Protein AF-A0A969I0V5-F1 (afdb_monomer)

pLDDT: mean 87.23, std 12.45, range [40.03, 97.62]

Structure (mmCIF, N/CA/C/O backbone):
data_AF-A0A969I0V5-F1
#
_entry.id   AF-A0A969I0V5-F1
#
loop_
_atom_site.group_PDB
_atom_site.id
_atom_site.type_symbol
_atom_site.label_atom_id
_atom_site.label_alt_id
_atom_site.label_comp_id
_atom_site.label_asym_id
_atom_site.label_entity_id
_atom_site.label_seq_id
_atom_site.pdbx_PDB_ins_code
_atom_site.Cartn_x
_atom_site.Cartn_y
_atom_site.Cartn_z
_atom_site.occupancy
_atom_site.B_iso_or_equiv
_atom_site.auth_seq_id
_atom_site.auth_comp_id
_atom_site.auth_asym_id
_atom_site.auth_atom_id
_atom_site.pdbx_PDB_model_num
ATOM 1 N N . MET A 1 1 ? -11.157 12.754 10.195 1.00 80.44 1 MET A N 1
ATOM 2 C CA . MET A 1 1 ? -10.543 11.648 9.432 1.00 80.44 1 MET A CA 1
ATOM 3 C C . MET A 1 1 ? -9.087 11.542 9.842 1.00 80.44 1 MET A C 1
ATOM 5 O O . MET A 1 1 ? -8.337 12.464 9.530 1.00 80.44 1 MET A O 1
ATOM 9 N N . PRO A 1 2 ? -8.693 10.488 10.571 1.00 90.50 2 PRO A N 1
ATOM 10 C CA . PRO A 1 2 ? -7.287 10.197 10.834 1.00 90.50 2 PRO A CA 1
ATOM 11 C C . PRO A 1 2 ? -6.482 10.057 9.535 1.00 90.50 2 PRO A C 1
ATOM 13 O O . PRO A 1 2 ? -7.021 9.665 8.496 1.00 90.50 2 PRO A O 1
ATOM 16 N N . VAL A 1 3 ? -5.182 10.336 9.623 1.00 93.44 3 VAL A N 1
ATOM 17 C CA . VAL A 1 3 ? -4.216 10.135 8.539 1.00 93.44 3 VAL A CA 1
ATOM 18 C C . VAL A 1 3 ? -3.252 9.024 8.947 1.00 93.44 3 VAL A C 1
ATOM 20 O O . VAL A 1 3 ? -2.829 8.933 10.099 1.00 93.44 3 VAL A O 1
ATOM 23 N N . LEU A 1 4 ? -2.952 8.134 8.013 1.00 94.88 4 LEU A N 1
ATOM 24 C CA . LEU A 1 4 ? -1.884 7.152 8.114 1.00 94.88 4 LEU A CA 1
ATOM 25 C C . LEU A 1 4 ? -0.896 7.457 6.991 1.00 94.88 4 LEU A C 1
ATOM 27 O O . LEU A 1 4 ? -1.240 7.361 5.813 1.00 94.88 4 LEU A O 1
ATOM 31 N N . HIS A 1 5 ? 0.310 7.859 7.365 1.00 95.62 5 HIS A N 1
ATOM 32 C CA . HIS A 1 5 ? 1.375 8.197 6.436 1.00 95.62 5 HIS A CA 1
ATOM 33 C C . HIS A 1 5 ? 2.151 6.944 6.053 1.00 95.62 5 HIS A C 1
ATOM 35 O O . HIS A 1 5 ? 2.596 6.199 6.925 1.00 95.62 5 HIS A O 1
ATOM 41 N N . LEU A 1 6 ? 2.314 6.745 4.749 1.00 95.44 6 LEU A N 1
ATOM 42 C CA . LEU A 1 6 ? 3.020 5.639 4.118 1.00 95.44 6 LEU A CA 1
ATOM 43 C C . LEU A 1 6 ? 4.135 6.224 3.258 1.00 95.44 6 LEU A C 1
ATOM 45 O O . LEU A 1 6 ? 3.872 6.749 2.178 1.00 95.44 6 LEU A O 1
ATOM 49 N N . ASP A 1 7 ? 5.369 6.167 3.744 1.00 94.38 7 ASP A N 1
ATOM 50 C CA . ASP A 1 7 ? 6.541 6.617 2.994 1.00 94.38 7 ASP A CA 1
ATOM 51 C C . ASP A 1 7 ? 7.250 5.415 2.378 1.00 94.38 7 ASP A C 1
ATOM 53 O O . ASP A 1 7 ? 7.763 4.555 3.094 1.00 94.38 7 ASP A O 1
ATOM 57 N N . LEU A 1 8 ? 7.228 5.344 1.048 1.00 93.75 8 LEU A N 1
ATOM 58 C CA . LEU A 1 8 ? 7.829 4.278 0.263 1.00 93.75 8 LEU A CA 1
ATOM 59 C C . LEU A 1 8 ? 9.166 4.764 -0.299 1.00 93.75 8 LEU A C 1
ATOM 61 O O . LEU A 1 8 ? 9.218 5.514 -1.277 1.00 93.75 8 LEU A O 1
ATOM 65 N N . LYS A 1 9 ? 10.260 4.317 0.320 1.00 92.06 9 LYS A N 1
ATOM 66 C CA . LYS A 1 9 ? 11.631 4.641 -0.082 1.00 92.06 9 LYS A CA 1
ATOM 67 C C . LYS A 1 9 ? 12.244 3.489 -0.876 1.00 92.06 9 LYS A C 1
ATOM 69 O O . LYS A 1 9 ? 12.418 2.408 -0.311 1.00 92.06 9 LYS A O 1
ATOM 74 N N . PRO A 1 10 ? 12.626 3.697 -2.147 1.00 89.56 10 PRO A N 1
ATOM 75 C CA . PRO A 1 10 ? 13.438 2.725 -2.869 1.00 89.56 10 PRO A CA 1
ATOM 76 C C . PRO A 1 10 ? 14.721 2.398 -2.095 1.00 89.56 10 PRO A C 1
ATOM 78 O O . PRO A 1 10 ? 15.385 3.293 -1.564 1.00 89.56 10 PRO A O 1
ATOM 81 N N . LYS A 1 11 ? 15.063 1.113 -2.031 1.00 89.12 11 LYS A N 1
ATOM 82 C CA . LYS A 1 11 ? 16.323 0.582 -1.503 1.00 89.12 11 LYS A CA 1
ATOM 83 C C . LYS A 1 11 ? 17.103 -0.101 -2.631 1.00 89.12 11 LYS A C 1
ATOM 85 O O . LYS A 1 11 ? 16.630 -0.209 -3.758 1.00 89.12 11 LYS A O 1
ATOM 90 N N . GLN A 1 12 ? 18.329 -0.522 -2.325 1.00 81.69 12 GLN A N 1
ATOM 91 C CA . GLN A 1 12 ? 19.112 -1.380 -3.217 1.00 81.69 12 GLN A CA 1
ATOM 92 C C . GLN A 1 12 ? 18.438 -2.762 -3.364 1.00 81.69 12 GLN A C 1
ATOM 94 O O . GLN A 1 12 ? 17.574 -3.119 -2.561 1.00 81.69 12 GLN A O 1
ATOM 99 N N . ASP A 1 13 ? 18.840 -3.518 -4.386 1.00 80.25 13 ASP A N 1
ATOM 100 C CA . ASP A 1 13 ? 18.442 -4.917 -4.621 1.00 80.25 13 ASP A CA 1
ATOM 101 C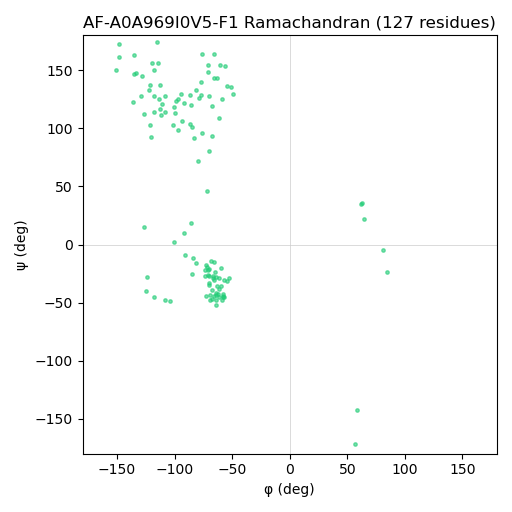 C . ASP A 1 13 ? 16.936 -5.171 -4.851 1.00 80.25 13 ASP A C 1
ATOM 103 O O . ASP A 1 13 ? 16.414 -6.204 -4.440 1.00 80.25 13 ASP A O 1
ATOM 107 N N . ASP A 1 14 ? 16.226 -4.252 -5.512 1.00 89.56 14 ASP A N 1
ATOM 108 C CA . ASP A 1 14 ? 14.791 -4.379 -5.836 1.00 89.56 14 ASP A CA 1
ATOM 109 C C . ASP A 1 14 ? 13.860 -4.458 -4.613 1.00 89.56 14 ASP A C 1
ATOM 111 O O . ASP A 1 14 ? 12.816 -5.119 -4.623 1.00 89.56 14 ASP A O 1
ATOM 115 N N . TRP A 1 15 ? 14.204 -3.727 -3.553 1.00 93.75 15 TRP A N 1
ATOM 116 C CA . TRP A 1 15 ? 13.359 -3.563 -2.371 1.00 93.75 15 TRP A CA 1
ATOM 117 C C . TRP A 1 15 ? 12.880 -2.126 -2.195 1.00 93.75 15 TRP A C 1
ATOM 119 O O . TRP A 1 15 ? 13.515 -1.160 -2.612 1.00 93.75 15 TRP A O 1
ATOM 129 N N . VAL A 1 16 ? 11.763 -1.985 -1.493 1.00 94.44 16 VAL A N 1
ATOM 130 C CA . VAL A 1 16 ? 11.240 -0.713 -0.998 1.00 94.44 16 VAL A CA 1
ATOM 131 C C . VAL A 1 16 ? 11.100 -0.807 0.507 1.00 94.44 16 VAL A C 1
ATOM 133 O O . VAL A 1 16 ? 10.550 -1.770 1.029 1.00 94.44 16 VAL A O 1
ATOM 136 N N . GLU A 1 17 ? 11.567 0.201 1.225 1.00 95.56 17 GLU A N 1
ATOM 137 C CA . GLU A 1 17 ? 11.195 0.376 2.620 1.00 95.56 17 GLU A CA 1
ATOM 138 C C . GLU A 1 17 ? 9.899 1.157 2.711 1.00 95.56 17 GLU A C 1
ATOM 140 O O . GLU A 1 17 ? 9.827 2.308 2.287 1.00 95.56 17 GLU A O 1
ATOM 145 N N . LEU A 1 18 ? 8.895 0.530 3.305 1.00 95.69 18 LEU A N 1
ATOM 146 C CA . LEU A 1 18 ? 7.680 1.191 3.731 1.00 95.69 18 LEU A CA 1
ATOM 147 C C . LEU A 1 18 ? 7.853 1.637 5.183 1.00 95.69 18 LEU A C 1
ATOM 149 O O . LEU A 1 18 ? 8.055 0.798 6.062 1.00 95.69 18 LEU A O 1
ATOM 153 N N . ARG A 1 19 ? 7.723 2.939 5.436 1.00 95.12 19 ARG A N 1
ATOM 154 C CA . ARG A 1 19 ? 7.656 3.534 6.778 1.00 95.12 19 ARG A CA 1
ATOM 155 C C . ARG A 1 19 ? 6.238 4.011 7.054 1.00 95.12 19 ARG A C 1
ATOM 157 O O . ARG A 1 19 ? 5.670 4.750 6.252 1.00 95.12 19 ARG A O 1
ATOM 164 N N . CYS A 1 20 ? 5.678 3.599 8.184 1.00 93.94 20 CYS A N 1
ATOM 165 C CA . CYS A 1 20 ? 4.307 3.900 8.579 1.00 93.94 20 CYS A CA 1
ATOM 166 C C . CYS A 1 20 ? 4.281 4.714 9.870 1.00 93.94 20 CYS A C 1
ATOM 168 O O . CYS A 1 20 ? 4.857 4.286 10.866 1.00 93.94 20 CYS A O 1
ATOM 170 N N . HIS A 1 21 ? 3.573 5.841 9.876 1.00 93.25 21 HIS A N 1
ATOM 171 C CA . HIS A 1 21 ? 3.334 6.632 11.089 1.00 93.25 21 HIS A CA 1
ATOM 172 C C . HIS A 1 21 ? 1.977 7.343 11.036 1.00 93.25 21 HIS A C 1
ATOM 174 O O . HIS A 1 21 ? 1.379 7.494 9.969 1.00 93.25 21 HIS A O 1
ATOM 180 N N . ARG A 1 22 ? 1.472 7.776 12.196 1.00 89.25 22 ARG A N 1
ATOM 181 C CA . ARG A 1 22 ? 0.232 8.568 12.302 1.00 89.25 22 ARG A CA 1
ATOM 182 C C . ARG A 1 22 ? 0.503 10.019 12.677 1.00 89.25 22 ARG A C 1
ATOM 184 O O . ARG A 1 22 ? 0.008 10.906 11.997 1.00 89.25 22 ARG A O 1
ATOM 191 N N . ASP A 1 23 ? 1.327 10.231 13.701 1.00 84.12 23 ASP A N 1
ATOM 192 C CA . ASP A 1 23 ? 1.517 11.559 14.295 1.00 84.12 23 ASP A CA 1
ATOM 193 C C . ASP A 1 23 ? 2.962 12.067 14.181 1.00 84.12 23 ASP A C 1
ATOM 195 O O . ASP A 1 23 ? 3.190 13.216 13.809 1.00 84.12 23 ASP A O 1
ATOM 199 N N . ASN A 1 24 ? 3.952 11.217 14.483 1.00 84.56 24 ASN A N 1
ATOM 200 C CA . ASN A 1 24 ? 5.362 11.604 14.530 1.00 84.56 24 ASN A CA 1
ATOM 201 C C . ASN A 1 24 ? 6.167 10.918 13.410 1.00 84.56 24 ASN A C 1
ATOM 203 O O . ASN A 1 24 ? 6.326 9.702 13.449 1.00 84.56 24 ASN A O 1
ATOM 207 N N . PRO A 1 25 ? 6.746 11.659 12.451 1.00 82.44 25 PRO A N 1
ATOM 208 C CA . PRO A 1 25 ? 7.534 11.069 11.366 1.00 82.44 25 PRO A CA 1
ATOM 209 C C . PRO A 1 25 ? 8.860 10.442 11.825 1.00 82.44 25 PRO A C 1
ATOM 211 O O . PRO A 1 25 ? 9.466 9.697 11.060 1.00 82.44 25 PRO A O 1
ATOM 214 N N . ASN A 1 26 ? 9.319 10.728 13.049 1.00 85.31 26 ASN A N 1
ATOM 215 C CA . ASN A 1 26 ? 10.516 10.118 13.638 1.00 85.31 26 ASN A CA 1
ATOM 216 C C . ASN A 1 26 ? 10.216 8.836 14.434 1.00 85.31 26 ASN A C 1
ATOM 218 O O . ASN A 1 26 ? 11.154 8.157 14.841 1.00 85.31 26 ASN A O 1
ATOM 222 N N . ASP A 1 27 ? 8.939 8.522 14.665 1.00 90.50 27 ASP A N 1
ATOM 223 C CA . ASP A 1 27 ? 8.481 7.312 15.351 1.00 90.50 27 ASP A CA 1
ATOM 224 C C . ASP A 1 27 ? 7.580 6.524 14.394 1.00 90.50 27 ASP A C 1
ATOM 226 O O . ASP A 1 27 ? 6.393 6.816 14.231 1.00 90.50 27 ASP A O 1
ATOM 230 N N . TYR A 1 28 ? 8.196 5.594 13.667 1.00 92.31 28 TYR A N 1
ATOM 231 C CA . TYR A 1 28 ? 7.556 4.860 12.584 1.00 92.31 28 TYR A CA 1
ATOM 232 C C . TYR A 1 28 ? 7.864 3.369 12.651 1.00 92.31 28 TYR A C 1
ATOM 234 O O . TYR A 1 28 ? 8.983 2.954 12.957 1.00 92.31 28 TYR A O 1
ATOM 242 N N . ASP A 1 29 ? 6.888 2.569 12.235 1.00 92.56 29 ASP A N 1
ATOM 243 C CA . ASP A 1 29 ? 7.108 1.163 11.924 1.00 92.56 29 ASP A CA 1
ATOM 244 C C . ASP A 1 29 ? 7.676 1.049 10.510 1.00 92.56 29 ASP A C 1
ATOM 246 O O . ASP A 1 29 ? 7.136 1.650 9.575 1.00 92.56 29 ASP A O 1
ATOM 250 N N . SER A 1 30 ? 8.732 0.257 10.319 1.00 94.31 30 SER A N 1
ATOM 251 C CA . SER A 1 30 ? 9.296 0.000 8.991 1.00 94.31 30 SER A CA 1
ATOM 252 C C . SER A 1 30 ? 9.234 -1.467 8.589 1.00 94.31 30 SER A C 1
ATOM 254 O O . SER A 1 30 ? 9.271 -2.379 9.417 1.00 94.31 30 SER A O 1
ATOM 256 N N . ARG A 1 31 ? 9.120 -1.699 7.282 1.00 94.50 31 ARG A N 1
ATOM 257 C CA . ARG A 1 31 ? 9.183 -3.029 6.669 1.00 94.50 31 ARG A CA 1
ATOM 258 C C . ARG A 1 31 ? 9.716 -2.947 5.249 1.00 94.50 31 ARG A C 1
ATOM 260 O O . ARG A 1 31 ? 9.518 -1.945 4.568 1.00 94.50 31 ARG A O 1
ATOM 267 N N . ASN A 1 32 ? 10.388 -4.007 4.810 1.00 94.88 32 ASN A N 1
ATOM 268 C CA . ASN A 1 32 ? 10.881 -4.111 3.442 1.00 94.88 32 ASN A CA 1
ATOM 269 C C . ASN A 1 32 ? 9.866 -4.873 2.589 1.00 94.88 32 ASN A C 1
ATOM 271 O O . ASN A 1 32 ? 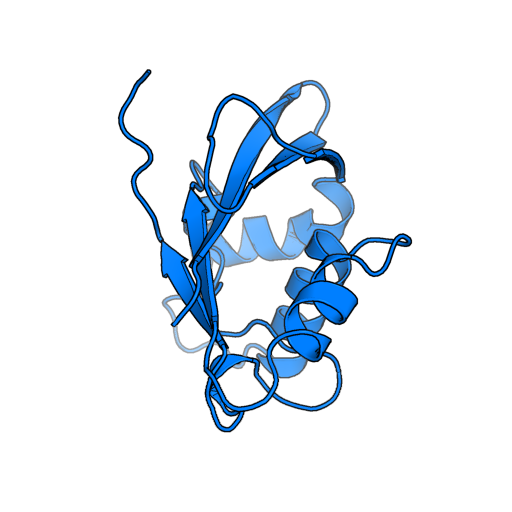9.430 -5.961 2.961 1.00 94.88 32 ASN A O 1
ATOM 275 N N . LEU A 1 33 ? 9.522 -4.294 1.447 1.00 95.50 33 LEU A N 1
ATOM 276 C CA . LEU A 1 33 ? 8.606 -4.833 0.459 1.00 95.50 33 LEU A CA 1
ATOM 277 C C . LEU A 1 33 ? 9.392 -5.159 -0.818 1.00 95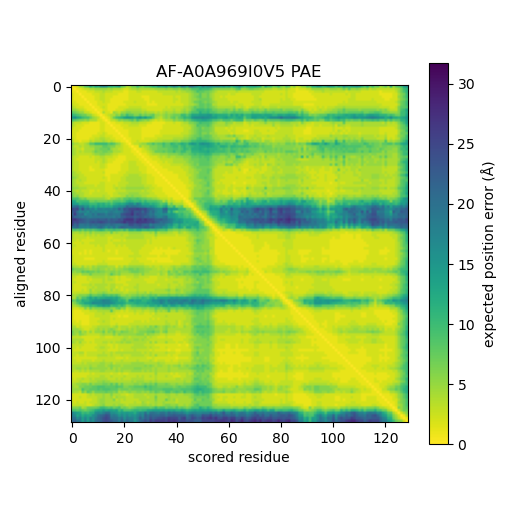.50 33 LEU A C 1
ATOM 279 O O . LEU A 1 33 ? 10.082 -4.277 -1.337 1.00 95.50 33 LEU A O 1
ATOM 283 N N . PRO A 1 34 ? 9.326 -6.393 -1.337 1.00 95.06 34 PRO A N 1
ATOM 284 C CA . PRO A 1 34 ? 10.048 -6.755 -2.550 1.00 95.06 34 PRO A CA 1
ATOM 285 C C . PRO A 1 34 ? 9.315 -6.204 -3.775 1.00 95.06 34 PRO A C 1
ATOM 287 O O . PRO A 1 34 ? 8.118 -6.450 -3.948 1.00 95.06 34 PRO A O 1
ATOM 290 N N . LEU A 1 35 ? 10.021 -5.498 -4.659 1.00 93.50 35 LEU A N 1
ATOM 291 C CA . LEU A 1 35 ? 9.446 -4.975 -5.903 1.00 93.50 35 LEU A CA 1
ATOM 292 C C . LEU A 1 35 ? 9.049 -6.091 -6.867 1.00 93.50 35 LEU A C 1
ATOM 294 O O . LEU A 1 35 ? 8.075 -5.941 -7.596 1.00 93.50 35 LEU A O 1
ATOM 298 N N . ALA A 1 36 ? 9.736 -7.236 -6.817 1.00 93.12 36 ALA A N 1
ATOM 299 C CA . ALA A 1 36 ? 9.446 -8.397 -7.659 1.00 93.12 36 ALA A CA 1
ATOM 300 C C . ALA A 1 36 ? 7.974 -8.857 -7.594 1.00 93.12 36 ALA A C 1
ATOM 302 O O . ALA A 1 36 ? 7.448 -9.370 -8.577 1.00 93.12 36 ALA A O 1
ATOM 303 N N . GLN A 1 37 ? 7.280 -8.642 -6.469 1.00 92.88 37 GLN A N 1
ATOM 304 C CA . GLN A 1 37 ? 5.862 -9.008 -6.320 1.00 92.88 37 GLN A CA 1
ATOM 305 C C . GLN A 1 37 ? 4.907 -8.131 -7.151 1.00 92.88 37 GLN A C 1
ATOM 307 O O . GLN A 1 37 ? 3.778 -8.542 -7.445 1.00 92.88 37 GLN A O 1
ATOM 312 N N . ILE A 1 38 ? 5.356 -6.937 -7.540 1.00 92.62 38 ILE A N 1
ATOM 313 C CA . ILE A 1 38 ? 4.591 -5.945 -8.306 1.00 92.62 38 ILE A CA 1
ATOM 314 C C . ILE A 1 38 ? 5.331 -5.475 -9.570 1.00 92.62 38 ILE A C 1
ATOM 316 O O . ILE A 1 38 ? 4.954 -4.458 -10.144 1.00 92.62 38 ILE A O 1
ATOM 320 N N . ALA A 1 39 ? 6.374 -6.187 -10.007 1.00 90.81 39 ALA A N 1
ATOM 321 C CA . ALA A 1 39 ? 7.243 -5.754 -11.104 1.00 90.81 39 ALA A CA 1
ATOM 322 C C . ALA A 1 39 ? 6.473 -5.513 -12.413 1.00 90.81 39 ALA A C 1
ATOM 324 O O . ALA A 1 39 ? 6.617 -4.466 -13.035 1.00 90.81 39 ALA A O 1
ATOM 325 N N . ASP A 1 40 ? 5.562 -6.414 -12.774 1.00 88.81 40 ASP A N 1
ATOM 326 C CA . ASP A 1 40 ? 4.699 -6.249 -13.947 1.00 88.81 40 ASP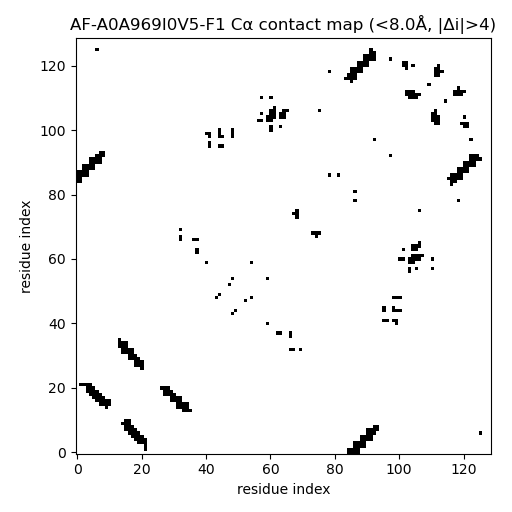 A CA 1
ATOM 327 C C . ASP A 1 40 ? 3.725 -5.069 -13.800 1.00 88.81 40 ASP A C 1
ATOM 329 O O . ASP A 1 40 ? 3.358 -4.437 -14.788 1.00 88.81 40 ASP A O 1
ATOM 333 N N . LEU A 1 41 ? 3.298 -4.737 -12.575 1.00 88.62 41 LEU A N 1
ATOM 334 C CA . LEU A 1 41 ? 2.461 -3.559 -12.338 1.00 88.62 41 LEU A CA 1
ATOM 335 C C . LEU A 1 41 ? 3.258 -2.270 -12.541 1.00 88.62 41 LEU A C 1
ATOM 337 O O . LEU A 1 41 ? 2.681 -1.288 -12.999 1.00 88.62 41 LEU A O 1
ATOM 341 N N . LEU A 1 42 ? 4.555 -2.275 -12.225 1.00 87.19 42 LEU A N 1
ATOM 342 C CA . LEU A 1 42 ? 5.454 -1.149 -12.472 1.00 87.19 42 LEU A CA 1
ATOM 343 C C . LEU A 1 42 ? 5.702 -0.955 -13.968 1.00 87.19 42 LEU A C 1
ATOM 345 O O . LEU A 1 42 ? 5.499 0.149 -14.464 1.00 87.19 42 LEU A O 1
ATOM 349 N N . GLU A 1 43 ? 6.022 -2.024 -14.701 1.00 85.50 43 GLU A N 1
ATOM 350 C CA . GLU A 1 43 ? 6.199 -1.978 -16.163 1.00 85.50 43 GLU A CA 1
ATOM 351 C C . GLU A 1 43 ? 4.939 -1.459 -16.877 1.00 85.50 43 GLU A C 1
ATOM 353 O O . GLU A 1 43 ? 4.999 -0.604 -17.765 1.00 85.50 43 GLU A O 1
ATOM 358 N N . ARG A 1 44 ? 3.764 -1.927 -16.442 1.00 79.19 44 ARG A N 1
ATOM 359 C CA . ARG A 1 44 ? 2.468 -1.479 -16.974 1.00 79.19 44 ARG A CA 1
ATOM 360 C C . ARG A 1 44 ? 2.119 -0.056 -16.554 1.00 79.19 44 ARG A C 1
ATOM 362 O O . ARG A 1 44 ? 1.363 0.614 -17.247 1.00 79.19 44 ARG A O 1
ATOM 369 N N . ALA A 1 45 ? 2.637 0.436 -15.433 1.00 77.44 45 ALA A N 1
ATOM 370 C CA . ALA A 1 45 ? 2.376 1.806 -15.005 1.00 77.44 45 ALA A CA 1
ATOM 371 C C . ALA A 1 45 ? 3.120 2.855 -15.820 1.00 77.44 45 ALA A C 1
ATOM 373 O O . ALA A 1 45 ? 2.609 3.962 -15.989 1.00 77.44 45 ALA A O 1
ATOM 374 N N . GLU A 1 46 ? 4.264 2.495 -16.390 1.00 69.94 46 GLU A N 1
ATOM 375 C CA . GLU A 1 46 ? 5.005 3.371 -17.297 1.00 69.94 46 GLU A CA 1
ATOM 376 C C . GLU A 1 46 ? 4.326 3.524 -18.670 1.00 69.94 46 GLU A C 1
ATOM 378 O O . GLU A 1 46 ? 4.609 4.478 -19.394 1.00 69.94 46 GLU A O 1
ATOM 383 N N . THR A 1 47 ? 3.403 2.623 -19.026 1.00 62.84 47 THR A N 1
ATOM 384 C CA . THR A 1 47 ? 2.860 2.490 -20.391 1.00 62.84 47 THR A CA 1
ATOM 385 C C . THR A 1 47 ? 1.330 2.590 -20.477 1.00 62.84 47 THR A C 1
ATOM 387 O O . THR A 1 47 ? 0.802 3.260 -21.368 1.00 62.84 47 THR A O 1
ATOM 390 N N . ASP A 1 48 ? 0.600 1.993 -19.531 1.00 56.16 48 ASP A N 1
ATOM 391 C CA . ASP A 1 48 ? -0.764 1.522 -19.786 1.00 56.16 48 ASP A CA 1
ATOM 392 C C . ASP A 1 48 ? -1.848 2.069 -18.842 1.00 56.16 48 ASP A C 1
ATOM 394 O O . ASP A 1 48 ? -2.987 2.211 -19.282 1.00 56.16 48 ASP A O 1
ATOM 398 N N . TYR A 1 49 ? -1.565 2.433 -17.580 1.00 55.09 49 TYR A N 1
ATOM 399 C CA . TYR A 1 49 ? -2.639 2.866 -16.651 1.00 55.09 49 TYR A CA 1
ATOM 400 C C . TYR A 1 49 ? -3.330 4.185 -17.049 1.00 55.09 49 TYR A C 1
ATOM 402 O O . TYR A 1 49 ? -4.430 4.469 -16.572 1.00 55.09 49 TYR A O 1
ATOM 410 N N . TYR A 1 50 ? -2.732 4.957 -17.962 1.00 52.81 50 TYR A N 1
ATOM 411 C CA . TYR A 1 50 ? -3.309 6.183 -18.526 1.00 52.81 50 TYR A CA 1
ATOM 412 C C . TYR A 1 50 ? -3.923 5.994 -19.925 1.00 52.81 50 TYR A C 1
ATOM 414 O O . TYR A 1 50 ? -4.424 6.958 -20.511 1.00 52.81 50 TYR A O 1
ATOM 422 N N . THR A 1 51 ? -3.926 4.773 -20.470 1.00 52.97 51 THR A N 1
ATOM 423 C CA . THR A 1 51 ? -4.594 4.436 -21.735 1.00 52.97 51 THR A CA 1
ATOM 424 C C . THR A 1 51 ? -5.672 3.368 -21.514 1.00 52.97 51 THR A C 1
ATOM 426 O O . THR A 1 51 ? -5.685 2.660 -20.514 1.00 52.97 51 THR A O 1
ATOM 429 N N . ARG A 1 52 ? -6.671 3.312 -22.406 1.00 53.88 52 ARG A N 1
ATOM 430 C CA . ARG A 1 52 ? -7.919 2.525 -22.268 1.00 53.88 52 ARG A CA 1
ATOM 431 C C . ARG A 1 52 ? -7.721 1.006 -22.410 1.00 53.88 52 ARG A C 1
ATOM 433 O O . ARG A 1 52 ? -8.463 0.356 -23.148 1.00 53.88 52 ARG A O 1
ATOM 440 N N . LEU A 1 53 ? -6.727 0.423 -21.757 1.00 53.97 53 LEU A N 1
ATOM 441 C CA . LEU A 1 53 ? -6.644 -1.025 -21.644 1.00 53.97 53 LEU A CA 1
ATOM 442 C C . LEU A 1 53 ? -7.643 -1.499 -20.580 1.00 53.97 53 LEU A C 1
ATOM 444 O O . LEU A 1 53 ? -7.795 -0.840 -19.550 1.00 53.97 53 LEU A O 1
ATOM 448 N N . PRO A 1 54 ? -8.346 -2.624 -20.801 1.00 59.78 54 PRO A N 1
ATOM 449 C CA . PRO A 1 54 ? -9.168 -3.248 -19.775 1.00 59.78 54 PRO A CA 1
ATOM 450 C C . PRO A 1 54 ? -8.238 -3.852 -18.721 1.00 59.78 54 PRO A C 1
ATOM 452 O O . PRO A 1 54 ? -7.920 -5.040 -18.747 1.00 59.78 54 PRO A O 1
ATOM 455 N N . VAL A 1 55 ? -7.733 -3.013 -17.819 1.00 66.75 55 VAL A N 1
ATOM 456 C CA . VAL A 1 55 ? -7.027 -3.488 -16.638 1.00 66.75 55 VAL A CA 1
ATOM 457 C C . VAL A 1 55 ? -8.075 -3.936 -15.632 1.00 66.75 55 VAL A C 1
ATOM 459 O O . VAL A 1 55 ? -8.995 -3.186 -15.309 1.00 66.75 55 VAL A O 1
ATOM 462 N N . ASP A 1 56 ? -7.955 -5.171 -15.153 1.00 86.56 56 ASP A N 1
ATOM 463 C CA . ASP A 1 56 ? -8.768 -5.651 -14.042 1.00 86.56 56 ASP A CA 1
ATOM 464 C C . ASP A 1 56 ? -8.355 -4.895 -12.770 1.00 86.56 56 ASP A C 1
ATOM 466 O O . ASP A 1 56 ? -7.399 -5.256 -12.079 1.00 86.56 56 ASP A O 1
ATOM 470 N N . TYR A 1 57 ? -9.064 -3.801 -12.485 1.00 88.19 57 TYR A N 1
ATOM 471 C CA . TYR A 1 57 ? -8.795 -2.949 -11.331 1.00 88.19 57 TYR A CA 1
ATOM 472 C C . TYR A 1 57 ? -8.952 -3.693 -10.005 1.00 88.19 57 TYR A C 1
ATOM 474 O O . TYR A 1 57 ? -8.249 -3.361 -9.053 1.00 88.19 57 TYR A O 1
ATOM 482 N N . VAL A 1 58 ? -9.809 -4.717 -9.932 1.00 92.81 58 VAL A N 1
ATOM 483 C CA . VAL A 1 58 ? -9.951 -5.542 -8.725 1.00 92.81 58 VAL A CA 1
ATOM 484 C C . VAL A 1 58 ? -8.679 -6.352 -8.510 1.00 92.81 58 VAL A C 1
ATOM 486 O O . VAL A 1 58 ? -8.135 -6.368 -7.404 1.00 92.81 58 VAL A O 1
ATOM 489 N N . GLN A 1 59 ? -8.166 -6.993 -9.561 1.00 92.88 59 GLN A N 1
ATOM 490 C CA . GLN A 1 59 ? -6.926 -7.760 -9.476 1.00 92.88 59 GLN A CA 1
ATOM 491 C C . GLN A 1 59 ? -5.722 -6.863 -9.161 1.00 92.88 59 GLN A C 1
ATOM 493 O O . GLN A 1 59 ? -4.959 -7.177 -8.245 1.00 92.88 59 GLN A O 1
ATOM 498 N N . THR A 1 60 ? -5.561 -5.743 -9.871 1.00 92.69 60 THR A N 1
ATOM 499 C CA . THR A 1 60 ? -4.491 -4.767 -9.601 1.00 92.69 60 THR A CA 1
ATOM 500 C C . THR A 1 60 ? -4.588 -4.237 -8.173 1.00 92.69 60 THR A C 1
ATOM 502 O O . THR A 1 60 ? -3.600 -4.238 -7.440 1.00 92.69 60 THR A O 1
ATOM 505 N N . GLY A 1 61 ? -5.788 -3.844 -7.755 1.00 95.19 61 GLY A N 1
ATOM 506 C CA . GLY A 1 61 ? -6.071 -3.320 -6.428 1.00 95.19 61 GLY A CA 1
ATOM 507 C C . GLY A 1 61 ? -5.716 -4.269 -5.299 1.00 95.19 61 GLY A C 1
ATOM 508 O O . GLY A 1 61 ? -5.094 -3.852 -4.322 1.00 95.19 61 GLY A O 1
ATOM 509 N N . ARG A 1 62 ? -6.076 -5.548 -5.445 1.00 96.38 62 ARG A N 1
ATOM 510 C CA . ARG A 1 62 ? -5.756 -6.596 -4.469 1.00 96.38 62 ARG A CA 1
ATOM 511 C C . ARG A 1 62 ? -4.261 -6.840 -4.380 1.00 96.38 62 ARG A C 1
ATOM 513 O O . ARG A 1 62 ? -3.727 -6.877 -3.284 1.00 96.38 62 ARG A O 1
ATOM 520 N N . ARG A 1 63 ? -3.566 -6.921 -5.518 1.00 96.19 63 ARG A N 1
ATOM 521 C CA . ARG A 1 63 ? -2.109 -7.115 -5.529 1.00 96.19 63 ARG A CA 1
ATOM 522 C C . ARG A 1 63 ? -1.366 -5.964 -4.862 1.00 96.19 63 ARG A C 1
ATOM 524 O O . ARG A 1 63 ? -0.457 -6.214 -4.081 1.00 96.19 63 ARG A O 1
ATOM 531 N N . LEU A 1 64 ? -1.767 -4.720 -5.132 1.00 97.06 64 LEU A N 1
ATOM 532 C CA . LEU A 1 64 ? -1.199 -3.553 -4.453 1.00 97.06 64 LEU A CA 1
ATOM 533 C C . LEU A 1 64 ? -1.507 -3.565 -2.953 1.00 97.06 64 LEU A C 1
ATOM 535 O O . LEU A 1 64 ? -0.626 -3.267 -2.149 1.00 97.06 64 LEU A O 1
ATOM 539 N N . PHE A 1 65 ? -2.736 -3.923 -2.575 1.00 97.62 65 PHE A N 1
ATOM 540 C CA . PHE A 1 65 ? -3.133 -4.007 -1.174 1.00 97.62 65 PHE A CA 1
ATOM 541 C C . PHE A 1 65 ? -2.339 -5.083 -0.434 1.00 97.62 65 PHE A C 1
ATOM 543 O O . PHE A 1 65 ? -1.717 -4.770 0.573 1.00 97.62 65 PHE A O 1
ATOM 550 N N . ASP A 1 66 ? -2.301 -6.310 -0.949 1.00 97.25 66 ASP A N 1
ATOM 551 C CA . ASP A 1 66 ? -1.595 -7.438 -0.338 1.00 97.25 66 ASP A CA 1
ATOM 552 C C . ASP A 1 66 ? -0.083 -7.188 -0.262 1.00 97.25 66 ASP A C 1
ATOM 554 O O . ASP A 1 66 ? 0.552 -7.544 0.727 1.00 97.25 66 ASP A O 1
ATOM 558 N N . TRP A 1 67 ? 0.494 -6.515 -1.263 1.00 97.38 67 TRP A N 1
ATOM 559 C CA . TRP A 1 67 ? 1.897 -6.100 -1.238 1.00 97.38 67 TRP A CA 1
ATOM 560 C C . TRP A 1 67 ? 2.189 -5.097 -0.114 1.00 97.38 67 TRP A C 1
ATOM 562 O O . TRP A 1 67 ? 3.186 -5.242 0.589 1.00 97.38 67 TRP A O 1
ATOM 572 N N . LEU A 1 68 ? 1.317 -4.104 0.099 1.00 96.94 68 LEU A N 1
ATOM 573 C CA . LEU A 1 68 ? 1.451 -3.166 1.219 1.00 96.94 68 LEU A CA 1
ATOM 574 C C . LEU A 1 68 ? 1.182 -3.840 2.571 1.00 96.94 68 LEU A C 1
ATOM 576 O O . LEU A 1 68 ? 1.899 -3.569 3.533 1.00 96.94 68 LEU A O 1
ATOM 580 N N . ASP A 1 69 ? 0.143 -4.674 2.652 1.00 96.38 69 ASP A N 1
ATOM 581 C CA . ASP A 1 69 ? -0.339 -5.355 3.863 1.00 96.38 69 ASP A CA 1
ATOM 582 C C . ASP A 1 69 ? 0.678 -6.392 4.361 1.00 96.38 69 ASP A C 1
ATOM 584 O O . ASP A 1 69 ? 0.930 -6.502 5.565 1.00 96.38 69 ASP A O 1
ATOM 588 N N . GLY A 1 70 ? 1.313 -7.104 3.425 1.00 92.50 70 GLY A N 1
ATOM 589 C CA . GLY A 1 70 ? 2.253 -8.184 3.693 1.00 92.50 70 GLY A CA 1
ATOM 590 C C . GLY A 1 70 ? 1.649 -9.306 4.545 1.00 92.50 70 GLY A C 1
ATOM 591 O O . GLY A 1 70 ? 0.460 -9.330 4.859 1.00 92.50 70 GLY A O 1
ATOM 592 N N . GLU A 1 71 ? 2.491 -10.241 4.985 1.00 89.44 7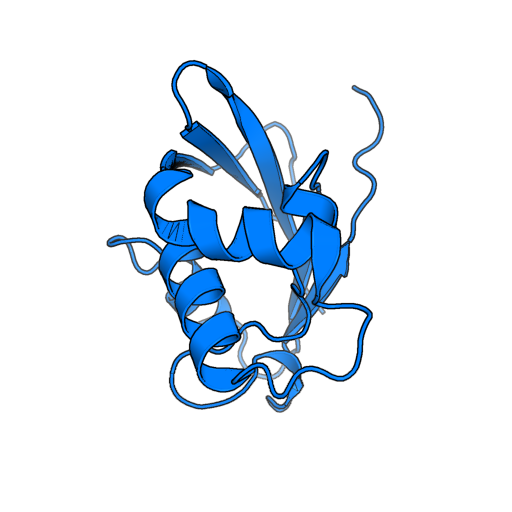1 GLU A N 1
ATOM 593 C CA . GLU A 1 71 ? 2.052 -11.356 5.844 1.00 89.44 71 GLU A CA 1
ATOM 594 C C . GLU A 1 71 ? 1.558 -10.893 7.224 1.00 89.44 71 GLU A C 1
ATOM 596 O O . GLU A 1 71 ? 0.774 -11.580 7.875 1.00 89.44 71 GLU A O 1
ATOM 601 N N . ALA A 1 72 ? 2.001 -9.712 7.667 1.00 89.25 72 ALA A N 1
ATOM 602 C CA . ALA A 1 72 ? 1.634 -9.150 8.961 1.00 89.25 72 ALA A CA 1
ATOM 603 C C . ALA A 1 72 ? 0.179 -8.652 9.018 1.00 89.25 72 ALA A C 1
ATOM 605 O O . ALA A 1 72 ? -0.345 -8.468 10.115 1.00 89.25 72 ALA A O 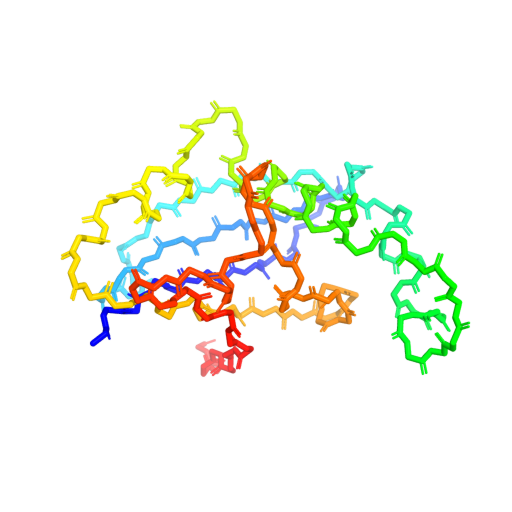1
ATOM 606 N N . GLY A 1 73 ? -0.474 -8.404 7.875 1.00 92.88 73 GLY A N 1
ATOM 607 C CA . GLY A 1 73 ? -1.872 -7.959 7.843 1.00 92.88 73 GLY A CA 1
ATOM 608 C C . GLY A 1 73 ? -2.111 -6.584 8.484 1.00 92.88 73 GLY A C 1
ATOM 609 O O . GLY A 1 73 ? -3.220 -6.286 8.943 1.00 92.88 73 GLY A O 1
ATOM 610 N N . TRP A 1 74 ? -1.066 -5.759 8.590 1.00 93.81 74 TRP A N 1
ATOM 611 C CA . TRP A 1 74 ? -1.088 -4.531 9.386 1.00 93.81 74 TRP A CA 1
ATOM 612 C C . TRP A 1 74 ? -1.990 -3.452 8.760 1.00 93.81 74 TRP A C 1
ATOM 614 O O . TRP A 1 74 ? -2.646 -2.700 9.485 1.00 93.81 74 TRP A O 1
ATOM 624 N N . LEU A 1 75 ? -2.050 -3.369 7.424 1.00 95.06 75 LEU A N 1
ATOM 625 C CA . LEU A 1 75 ? -2.848 -2.375 6.706 1.00 95.06 75 LEU A CA 1
ATOM 626 C C . LEU A 1 75 ? -4.321 -2.734 6.837 1.00 95.06 75 LEU A C 1
ATOM 628 O O . LEU A 1 75 ? -5.146 -1.885 7.165 1.00 95.06 75 LEU A O 1
ATOM 632 N N . ARG A 1 76 ? -4.648 -4.014 6.667 1.00 94.19 76 ARG A N 1
ATOM 633 C CA . ARG A 1 76 ? -5.985 -4.557 6.896 1.00 94.19 76 ARG A CA 1
ATOM 634 C C . ARG A 1 76 ? -6.455 -4.298 8.317 1.00 94.19 76 ARG A C 1
ATOM 636 O O . ARG A 1 76 ? -7.580 -3.833 8.501 1.00 94.19 76 ARG A O 1
ATOM 643 N N . GLN A 1 77 ? -5.597 -4.521 9.311 1.00 92.69 77 GLN A N 1
ATOM 644 C CA . GLN A 1 77 ? -5.905 -4.193 10.701 1.00 92.69 77 GLN A CA 1
ATOM 645 C C . GLN A 1 77 ? -6.152 -2.687 10.879 1.00 92.69 77 GLN A C 1
ATOM 647 O O . GLN A 1 77 ? -7.150 -2.301 11.493 1.00 92.69 77 GLN A O 1
ATOM 652 N N . ALA A 1 78 ? -5.308 -1.830 10.295 1.00 91.44 78 ALA A N 1
ATOM 653 C CA . ALA A 1 78 ? -5.487 -0.381 10.335 1.00 91.44 78 ALA A CA 1
ATOM 654 C C . ALA A 1 78 ? -6.793 0.070 9.658 1.00 91.44 78 ALA A C 1
ATOM 656 O O . ALA A 1 78 ? -7.467 0.961 10.169 1.00 91.44 78 ALA A O 1
ATOM 657 N N . CYS A 1 79 ? -7.196 -0.555 8.551 1.00 91.00 79 CYS A N 1
ATOM 658 C CA . CYS A 1 79 ? -8.462 -0.284 7.865 1.00 91.00 79 CYS A CA 1
ATOM 659 C C . CYS A 1 79 ? -9.691 -0.772 8.649 1.00 91.00 79 CYS A C 1
ATOM 661 O O . CYS A 1 79 ? -10.785 -0.236 8.473 1.00 91.00 79 CYS A O 1
ATOM 663 N N . GLN A 1 80 ? -9.549 -1.797 9.491 1.00 88.69 80 GLN A N 1
ATOM 664 C CA . GLN A 1 80 ? -10.624 -2.315 10.346 1.00 88.69 80 GLN A CA 1
ATOM 665 C C . GLN A 1 80 ? -10.754 -1.550 11.668 1.00 88.69 80 GLN A C 1
ATOM 667 O O . GLN A 1 80 ? -11.836 -1.530 12.263 1.00 88.69 80 GLN A O 1
ATOM 672 N N . SER A 1 81 ? -9.670 -0.929 12.143 1.00 85.94 81 SER A N 1
ATOM 673 C CA . SER A 1 81 ? -9.661 -0.192 13.409 1.00 85.94 81 SER A CA 1
ATOM 674 C C . SER A 1 81 ? -10.392 1.148 13.326 1.00 85.94 81 SER A C 1
ATOM 676 O O . SER A 1 81 ? -10.826 1.666 14.353 1.00 85.94 81 SER A O 1
ATOM 678 N N . VAL A 1 82 ? -10.548 1.718 12.128 1.00 82.94 82 VAL A N 1
ATOM 679 C CA . VAL A 1 82 ? -11.272 2.981 11.931 1.00 82.94 82 VAL A CA 1
ATOM 680 C C . VAL A 1 82 ? -12.768 2.680 11.846 1.00 82.94 82 VAL A C 1
ATOM 682 O O . VAL A 1 82 ? -13.300 2.329 10.796 1.00 82.94 82 VAL A O 1
ATOM 685 N N . ARG A 1 83 ? -13.450 2.729 12.995 1.00 70.69 83 ARG A N 1
ATOM 686 C CA . ARG A 1 83 ? -14.902 2.531 13.091 1.00 70.69 83 ARG A CA 1
ATOM 687 C C . ARG A 1 83 ? -15.600 3.882 13.164 1.00 70.69 83 ARG A C 1
ATOM 689 O O . ARG A 1 83 ? -15.316 4.665 14.060 1.00 70.69 83 ARG A O 1
ATOM 696 N N . GLY A 1 84 ? -16.531 4.133 12.246 1.00 77.12 84 GLY A N 1
ATOM 697 C CA . GLY A 1 84 ? -17.367 5.340 12.254 1.00 77.12 84 GLY A CA 1
ATOM 698 C C . GLY A 1 84 ? -16.715 6.603 11.677 1.00 77.12 84 GLY A C 1
ATOM 699 O O . GLY A 1 84 ? -17.411 7.596 11.499 1.00 77.12 84 GLY A O 1
ATOM 700 N N . GLU A 1 85 ? -15.433 6.559 11.304 1.00 84.31 85 GLU A N 1
ATOM 701 C CA . GLU A 1 85 ? -14.725 7.645 10.615 1.00 84.31 85 GLU A CA 1
ATOM 702 C C . GLU A 1 85 ? -13.912 7.110 9.430 1.00 84.31 85 GLU A C 1
ATOM 704 O O . GLU A 1 85 ? -13.436 5.978 9.460 1.00 84.31 85 GLU A O 1
ATOM 709 N N . GLY A 1 86 ? -13.776 7.901 8.363 1.00 89.94 86 GLY A N 1
ATOM 710 C CA . GLY A 1 86 ? -12.952 7.529 7.208 1.00 89.94 86 GLY A CA 1
ATOM 711 C C . GLY A 1 86 ? -11.457 7.697 7.494 1.00 89.94 86 GLY A C 1
ATOM 712 O O . GLY A 1 86 ? -11.078 8.399 8.432 1.00 89.94 86 GLY A O 1
ATOM 713 N N . LEU A 1 87 ? -10.596 7.103 6.670 1.00 94.31 87 LEU A N 1
ATOM 714 C CA . LEU A 1 87 ? -9.134 7.132 6.829 1.00 94.31 87 LEU A CA 1
ATOM 715 C C . LEU A 1 87 ? -8.473 7.740 5.593 1.00 94.31 87 LEU A C 1
ATOM 717 O O . LEU A 1 87 ? -8.830 7.389 4.474 1.00 94.31 87 LEU A O 1
ATOM 721 N N . ILE A 1 88 ? -7.480 8.603 5.779 1.00 95.19 88 ILE A N 1
ATOM 722 C CA . ILE A 1 88 ? -6.606 9.043 4.686 1.00 95.19 88 ILE A CA 1
ATOM 723 C C . ILE A 1 88 ? -5.337 8.190 4.715 1.00 95.19 88 ILE A C 1
ATOM 725 O O . ILE A 1 88 ? -4.666 8.126 5.745 1.00 95.19 88 ILE A O 1
ATOM 729 N N . LEU A 1 89 ? -4.999 7.555 3.593 1.00 96.19 89 LEU A N 1
ATOM 730 C CA . LEU A 1 89 ? -3.701 6.909 3.387 1.00 96.19 89 LEU A CA 1
ATOM 731 C C . LEU A 1 89 ? -2.801 7.886 2.621 1.00 96.19 89 LEU A C 1
ATOM 733 O O . LEU A 1 89 ? -2.923 8.022 1.405 1.00 96.19 89 LEU A O 1
ATOM 737 N N . ALA A 1 90 ? -1.934 8.603 3.332 1.00 95.56 90 ALA A N 1
ATOM 738 C CA . ALA A 1 90 ? -1.035 9.595 2.749 1.00 95.56 90 ALA A CA 1
ATOM 739 C C . ALA A 1 90 ? 0.237 8.912 2.223 1.00 95.56 90 ALA A C 1
ATOM 741 O O . ALA A 1 90 ? 1.133 8.577 2.991 1.00 95.56 90 ALA A O 1
ATOM 742 N N . LEU A 1 91 ? 0.303 8.696 0.912 1.00 94.75 91 LEU A N 1
ATOM 743 C CA . LEU A 1 91 ? 1.351 7.951 0.216 1.00 94.75 91 LEU A CA 1
ATOM 744 C C . LEU A 1 91 ? 2.451 8.888 -0.287 1.00 94.75 91 LEU A C 1
ATOM 746 O O . LEU A 1 91 ? 2.261 9.587 -1.284 1.00 94.75 91 LEU A O 1
ATOM 750 N N . ALA A 1 92 ? 3.610 8.876 0.364 1.00 93.81 92 ALA A N 1
ATOM 751 C CA . ALA A 1 92 ? 4.826 9.468 -0.175 1.00 93.81 92 ALA A CA 1
ATOM 752 C C . ALA A 1 92 ? 5.537 8.435 -1.056 1.00 93.81 92 ALA A C 1
ATOM 754 O O . ALA A 1 92 ? 6.146 7.486 -0.572 1.00 93.81 92 ALA A O 1
ATOM 755 N N . VAL A 1 93 ? 5.403 8.616 -2.370 1.00 90.75 93 VAL A N 1
ATOM 756 C CA . VAL A 1 93 ? 5.891 7.703 -3.412 1.00 90.75 93 VAL A CA 1
ATOM 757 C C . VAL A 1 93 ? 6.728 8.468 -4.431 1.00 90.75 93 VAL A C 1
ATOM 759 O O . VAL A 1 93 ? 6.433 9.621 -4.745 1.00 90.75 93 VAL A O 1
ATOM 762 N N . THR A 1 94 ? 7.765 7.829 -4.968 1.00 87.19 94 THR A N 1
ATOM 763 C CA . THR A 1 94 ? 8.659 8.406 -5.985 1.00 87.19 94 THR A CA 1
ATOM 764 C C . THR A 1 94 ? 8.942 7.404 -7.107 1.00 87.19 94 THR A C 1
ATOM 766 O O . THR A 1 94 ? 8.704 6.205 -6.959 1.00 87.19 94 THR A O 1
ATOM 769 N N . GLY A 1 95 ? 9.438 7.894 -8.250 1.00 86.06 95 GLY A N 1
ATOM 770 C CA . GLY A 1 95 ? 9.779 7.052 -9.404 1.00 86.06 95 GLY A CA 1
ATOM 771 C C . GLY A 1 95 ? 8.586 6.241 -9.928 1.00 86.06 95 GLY A C 1
ATOM 772 O O . GLY A 1 95 ? 7.453 6.719 -9.894 1.00 86.06 95 GLY A O 1
ATOM 773 N N . GLY A 1 96 ? 8.834 4.999 -10.358 1.00 85.25 96 GLY A N 1
ATOM 774 C CA . GLY A 1 96 ? 7.808 4.085 -10.884 1.00 85.25 96 GLY A CA 1
ATOM 775 C C . GLY A 1 96 ? 6.614 3.860 -9.944 1.00 85.25 96 GLY A C 1
ATOM 776 O O . GLY A 1 96 ? 5.477 3.742 -10.395 1.00 85.25 96 GLY A O 1
ATOM 777 N N . LEU A 1 97 ? 6.834 3.910 -8.624 1.00 90.00 97 LEU A N 1
ATOM 778 C CA . LEU A 1 97 ? 5.768 3.775 -7.624 1.00 90.00 97 LEU A CA 1
ATOM 779 C C . LEU A 1 97 ? 4.751 4.925 -7.696 1.00 90.00 97 LEU A C 1
ATOM 781 O O . LEU A 1 97 ? 3.585 4.745 -7.351 1.00 90.00 97 LEU A O 1
ATOM 785 N N . ALA A 1 98 ? 5.153 6.115 -8.152 1.00 88.31 98 ALA A N 1
ATOM 786 C CA . ALA A 1 98 ? 4.241 7.252 -8.273 1.00 88.31 98 ALA A CA 1
ATOM 787 C C . ALA A 1 98 ? 3.156 7.031 -9.344 1.00 88.31 98 ALA A C 1
ATOM 789 O O . ALA A 1 98 ? 2.050 7.573 -9.212 1.00 88.31 98 ALA A O 1
ATOM 790 N N . HIS A 1 99 ? 3.457 6.208 -10.354 1.00 87.31 99 HIS A N 1
ATOM 791 C CA . HIS A 1 99 ? 2.570 5.880 -11.473 1.00 87.31 99 HIS A CA 1
ATOM 792 C C . HIS A 1 99 ? 1.575 4.757 -11.159 1.00 87.31 99 HIS A C 1
ATOM 794 O O . HIS A 1 99 ? 0.630 4.550 -11.916 1.00 87.31 99 HIS A O 1
ATOM 800 N N . LEU A 1 100 ? 1.746 4.048 -10.038 1.00 90.88 100 LEU A N 1
ATOM 801 C CA . LEU A 1 100 ? 0.803 3.010 -9.633 1.00 90.88 100 LEU A CA 1
ATOM 802 C C . LEU A 1 100 ? -0.574 3.615 -9.301 1.00 90.88 100 LEU A C 1
ATOM 804 O O . LEU A 1 100 ? -0.645 4.704 -8.717 1.00 90.88 100 LEU A O 1
ATOM 808 N N . PRO A 1 101 ? -1.676 2.923 -9.636 1.00 91.94 101 PRO A N 1
ATOM 809 C CA . PRO A 1 101 ? -3.037 3.409 -9.420 1.00 91.94 101 PRO A CA 1
ATOM 810 C C . PRO A 1 101 ? -3.475 3.202 -7.962 1.00 91.94 101 PRO A C 1
ATOM 812 O O . PRO A 1 101 ? -4.286 2.337 -7.646 1.00 91.94 101 PRO A O 1
ATOM 815 N N . TRP A 1 102 ? -2.923 3.978 -7.032 1.00 94.31 102 TRP A N 1
ATOM 816 C CA . TRP A 1 102 ? -3.192 3.819 -5.596 1.00 94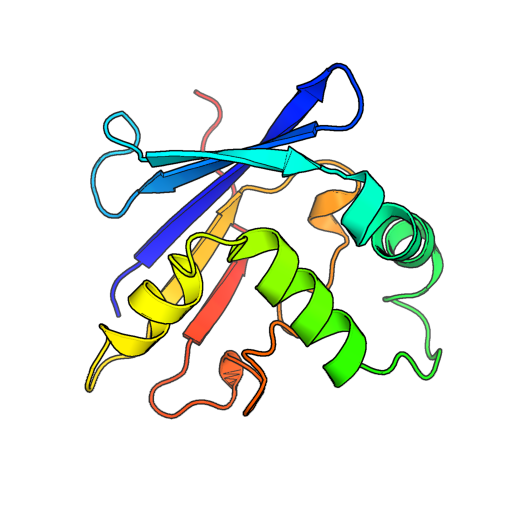.31 102 TRP A CA 1
ATOM 817 C C . TRP A 1 102 ? -4.676 3.909 -5.225 1.00 94.31 102 TRP A C 1
ATOM 819 O O . TRP A 1 102 ? -5.127 3.250 -4.294 1.00 94.31 102 TRP A O 1
ATOM 829 N N . GLU A 1 103 ? -5.452 4.685 -5.972 1.00 93.62 103 GLU A N 1
ATOM 830 C CA . GLU A 1 103 ? -6.902 4.811 -5.836 1.00 93.62 103 GLU A CA 1
ATOM 831 C C . GLU A 1 103 ? -7.680 3.495 -6.031 1.00 93.62 103 GLU A C 1
ATOM 833 O O . GLU A 1 103 ? -8.800 3.390 -5.530 1.00 93.62 103 GLU A O 1
ATOM 838 N N . VAL A 1 104 ? -7.099 2.480 -6.687 1.00 94.19 104 VAL A N 1
ATOM 839 C CA . VAL A 1 104 ? -7.755 1.174 -6.884 1.00 94.19 104 VAL A CA 1
ATOM 840 C C . VAL A 1 104 ? -7.432 0.153 -5.79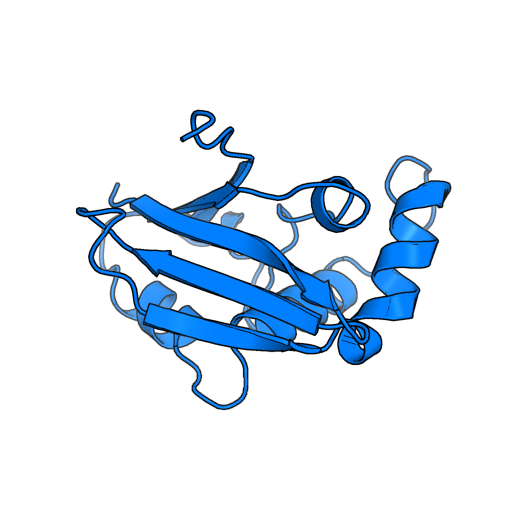5 1.00 94.19 104 VAL A C 1
ATOM 842 O O . VAL A 1 104 ? -7.783 -1.009 -5.958 1.00 94.19 104 VAL A O 1
ATOM 845 N N . LEU A 1 105 ? -6.779 0.529 -4.688 1.00 96.94 105 LEU A N 1
ATOM 846 C CA . LEU A 1 105 ? -6.528 -0.396 -3.573 1.00 96.94 105 LEU A CA 1
ATOM 847 C C . LEU A 1 105 ? -7.811 -1.135 -3.157 1.00 96.94 105 LEU A C 1
ATOM 849 O O . LEU A 1 105 ? -8.851 -0.513 -2.924 1.00 96.94 105 LEU A O 1
ATOM 853 N N . HIS A 1 106 ? -7.724 -2.463 -3.051 1.00 96.19 106 HIS A N 1
ATOM 854 C CA . HIS A 1 106 ? -8.874 -3.339 -2.831 1.00 96.19 106 HIS A CA 1
ATOM 855 C C . HIS A 1 106 ? -8.557 -4.395 -1.767 1.00 96.19 106 HIS A C 1
ATOM 857 O O . HIS A 1 106 ? -7.654 -5.206 -1.935 1.00 96.19 106 HIS A O 1
ATOM 863 N N . ASP A 1 107 ? -9.354 -4.452 -0.700 1.00 93.62 107 ASP A N 1
ATOM 864 C CA . ASP A 1 107 ? -9.101 -5.279 0.499 1.00 93.62 107 ASP A CA 1
ATOM 865 C C . ASP A 1 107 ? -9.607 -6.735 0.395 1.00 93.62 107 ASP A C 1
ATOM 867 O O . ASP A 1 107 ? -9.825 -7.420 1.394 1.00 93.62 107 ASP A O 1
ATOM 871 N N . GLY A 1 108 ? -9.861 -7.209 -0.825 1.00 92.12 108 GLY A N 1
ATOM 872 C CA . GLY A 1 108 ? -10.574 -8.461 -1.079 1.00 92.12 108 GLY A CA 1
ATOM 873 C C . GLY A 1 108 ? -12.107 -8.361 -1.070 1.00 92.12 108 GLY A C 1
ATOM 874 O O . GLY A 1 108 ? -12.735 -9.165 -1.760 1.00 92.12 108 GLY A O 1
ATOM 875 N N . GLN A 1 109 ? -12.719 -7.370 -0.411 1.00 92.44 109 GLN A N 1
ATOM 876 C CA . GLN A 1 109 ? -14.181 -7.190 -0.365 1.00 92.44 109 GLN A CA 1
ATOM 877 C C . GLN A 1 109 ? -14.685 -6.060 -1.264 1.00 92.44 109 GLN A C 1
ATOM 879 O O . GLN A 1 109 ? -15.606 -6.284 -2.044 1.00 92.44 109 GLN A O 1
ATOM 884 N N . SER A 1 110 ? -14.068 -4.884 -1.192 1.00 94.12 110 SER A N 1
ATOM 885 C CA . SER A 1 110 ? -14.388 -3.740 -2.052 1.00 94.12 110 SER A CA 1
ATOM 886 C C . SER A 1 110 ? -13.146 -2.896 -2.318 1.00 94.12 110 SER A C 1
ATOM 888 O O . SER A 1 110 ? -12.097 -3.083 -1.687 1.00 94.12 110 SER A O 1
ATOM 890 N N . PHE A 1 111 ? -13.262 -1.910 -3.206 1.00 96.38 111 PHE A N 1
ATOM 891 C CA . PHE A 1 111 ? -12.270 -0.843 -3.234 1.00 96.38 111 PHE A CA 1
ATOM 892 C C . PHE A 1 111 ? -12.306 -0.080 -1.904 1.00 96.38 111 PHE A C 1
ATOM 894 O O . PHE A 1 111 ? -13.371 0.134 -1.313 1.00 96.38 111 PHE A O 1
ATOM 901 N N . LEU A 1 112 ? -11.141 0.348 -1.418 1.00 95.50 112 LEU A N 1
ATOM 902 C CA . LEU A 1 112 ? -11.028 1.080 -0.152 1.00 95.50 112 LEU A CA 1
ATOM 903 C C . LEU A 1 112 ? -11.839 2.386 -0.166 1.00 95.50 112 LEU A C 1
ATOM 905 O O . LEU A 1 112 ? -12.457 2.751 0.838 1.00 95.50 112 LEU A O 1
ATOM 909 N N . VAL A 1 113 ? -11.888 3.043 -1.327 1.00 94.69 113 VAL A N 1
ATOM 910 C CA . VAL A 1 113 ? -12.615 4.300 -1.552 1.00 94.69 113 VAL A CA 1
ATOM 911 C C . VAL A 1 113 ? -14.137 4.137 -1.554 1.00 94.69 113 VAL A C 1
ATOM 913 O O . VAL A 1 113 ? -14.847 5.102 -1.288 1.00 94.69 113 VAL A O 1
ATOM 916 N N . GLU A 1 114 ? -14.651 2.932 -1.812 1.00 94.06 114 GLU A N 1
ATOM 917 C CA . GLU A 1 114 ? -16.094 2.649 -1.823 1.00 94.06 114 GLU A CA 1
ATOM 918 C C . GLU A 1 114 ? -16.665 2.417 -0.421 1.00 94.06 114 GLU A C 1
ATOM 920 O O . GLU A 1 114 ? -17.883 2.471 -0.227 1.00 94.06 114 GLU A O 1
ATOM 925 N N . ARG A 1 115 ? -15.800 2.162 0.572 1.00 91.06 115 ARG A N 1
ATOM 926 C CA . ARG A 1 115 ? -16.227 1.927 1.955 1.00 91.06 115 ARG A CA 1
ATOM 927 C C . ARG A 1 115 ? -16.964 3.152 2.501 1.00 91.06 115 ARG A C 1
ATOM 929 O O . ARG A 1 115 ? -16.754 4.281 2.065 1.00 91.06 115 ARG A O 1
ATOM 936 N N . GLN A 1 116 ? -17.832 2.928 3.481 1.00 89.00 116 GLN A N 1
ATOM 937 C CA . GLN A 1 116 ? -18.566 3.996 4.153 1.00 89.00 116 GLN A CA 1
ATOM 938 C C . GLN A 1 116 ? -18.366 3.894 5.671 1.00 89.00 116 GLN A C 1
ATOM 940 O O . GLN A 1 116 ? -18.859 2.939 6.277 1.00 89.00 116 GLN A O 1
ATOM 945 N N . PRO A 1 117 ? -17.664 4.859 6.296 1.00 87.62 117 PRO A N 1
ATOM 946 C CA . PRO A 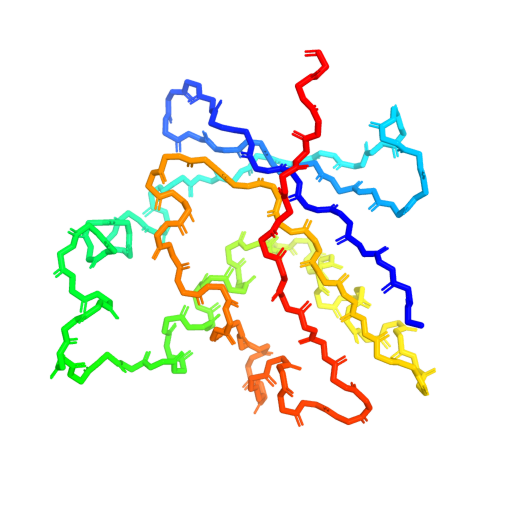1 117 ? -16.934 5.975 5.673 1.00 87.62 117 PRO A CA 1
ATOM 947 C C . PRO A 1 117 ? -15.661 5.518 4.924 1.00 87.62 117 PRO A C 1
ATOM 949 O O . PRO A 1 117 ? -15.035 4.524 5.288 1.00 87.62 117 PRO A O 1
ATOM 952 N N . GLY A 1 118 ? -15.302 6.237 3.856 1.00 89.81 118 GLY A N 1
ATOM 953 C CA . GLY A 1 118 ? -14.277 5.810 2.894 1.00 89.81 118 GLY A CA 1
ATOM 954 C C . GLY A 1 118 ? -12.843 5.850 3.411 1.00 89.81 118 GLY A C 1
ATOM 955 O O . GLY A 1 118 ? -12.494 6.639 4.295 1.00 89.81 118 GLY A O 1
ATOM 956 N N . ILE A 1 119 ? -11.997 5.009 2.818 1.00 95.19 119 ILE A N 1
ATOM 957 C CA . ILE A 1 119 ? -10.548 5.030 3.010 1.00 95.19 119 ILE A CA 1
ATOM 958 C C . ILE A 1 119 ? -9.923 5.552 1.718 1.00 95.19 119 ILE A C 1
ATOM 960 O O . ILE A 1 119 ? -10.036 4.915 0.675 1.00 95.19 119 ILE A O 1
ATOM 964 N N . VAL A 1 120 ? -9.301 6.729 1.782 1.00 94.94 120 VAL A N 1
ATOM 965 C CA . VAL A 1 120 ? -8.883 7.495 0.604 1.00 94.94 120 VAL A CA 1
ATOM 966 C C . VAL A 1 120 ? -7.358 7.531 0.506 1.00 94.94 120 VAL A C 1
ATOM 968 O O . VAL A 1 120 ? -6.708 8.176 1.335 1.00 94.94 120 VAL A O 1
ATOM 971 N N . PRO A 1 121 ? -6.770 6.870 -0.502 1.00 95.12 121 PRO A N 1
ATOM 972 C CA . PRO A 1 121 ? -5.363 7.019 -0.843 1.00 95.12 121 PRO A CA 1
ATOM 973 C C . PRO A 1 121 ? -5.106 8.399 -1.450 1.00 95.12 121 PRO A C 1
ATOM 975 O O . PRO A 1 121 ? -5.774 8.807 -2.397 1.00 95.12 121 PRO A O 1
ATOM 978 N N . VAL A 1 122 ? -4.129 9.125 -0.912 1.00 93.38 122 VAL A N 1
ATOM 979 C CA . VAL A 1 122 ? -3.731 10.455 -1.385 1.00 93.38 122 VAL A CA 1
ATOM 980 C C . VAL A 1 122 ? -2.226 10.463 -1.584 1.00 93.38 122 VAL A C 1
ATOM 982 O O . VAL A 1 122 ? -1.480 10.123 -0.670 1.00 93.38 122 VAL A O 1
ATOM 985 N N . ARG A 1 123 ? -1.763 10.881 -2.765 1.00 90.69 123 ARG A N 1
ATOM 986 C CA . ARG A 1 123 ? -0.333 11.118 -2.997 1.00 90.69 123 ARG A CA 1
ATOM 987 C C . ARG A 1 123 ? 0.100 12.322 -2.159 1.00 90.69 123 ARG A C 1
ATOM 989 O O . ARG A 1 123 ? -0.433 13.418 -2.318 1.00 90.69 123 ARG A O 1
ATOM 996 N N . TRP A 1 124 ? 1.041 12.103 -1.254 1.00 88.06 124 TRP A N 1
ATOM 997 C CA . TRP A 1 124 ? 1.553 13.091 -0.317 1.00 88.06 124 TRP A CA 1
ATOM 998 C C . TRP A 1 124 ? 2.989 13.445 -0.686 1.00 88.06 124 TRP A C 1
ATOM 1000 O O . TRP A 1 124 ? 3.870 12.588 -0.708 1.00 88.06 124 TRP A O 1
ATOM 1010 N N . ALA A 1 125 ? 3.242 14.722 -0.958 1.00 76.12 125 ALA A N 1
ATOM 1011 C CA . ALA A 1 125 ? 4.603 15.219 -1.062 1.00 76.12 125 ALA A CA 1
ATOM 1012 C C . ALA A 1 125 ? 5.155 15.355 0.361 1.00 76.12 125 ALA A C 1
ATOM 1014 O O . ALA A 1 125 ? 4.899 16.349 1.039 1.00 76.12 125 ALA A O 1
ATOM 1015 N N . ALA A 1 126 ? 5.878 14.340 0.839 1.00 60.16 126 ALA A N 1
ATOM 1016 C CA . ALA A 1 126 ? 6.671 14.508 2.047 1.00 60.16 126 ALA A CA 1
ATOM 1017 C C . ALA A 1 126 ? 7.664 15.653 1.798 1.00 60.16 126 ALA A C 1
ATOM 1019 O O . ALA A 1 126 ? 8.383 15.634 0.796 1.00 60.16 126 ALA A O 1
ATOM 1020 N N . SER A 1 127 ? 7.668 16.665 2.670 1.00 46.47 127 SER A N 1
ATOM 1021 C CA . SER A 1 127 ? 8.655 17.743 2.610 1.00 46.47 127 SER A CA 1
ATOM 1022 C C . SER A 1 127 ? 10.060 17.132 2.538 1.00 46.47 127 SER A C 1
ATOM 1024 O O . SER A 1 127 ? 10.318 16.180 3.279 1.00 46.47 127 SER A O 1
ATOM 1026 N N . PRO A 1 128 ? 10.957 17.627 1.665 1.00 42.53 128 PRO A N 1
ATOM 1027 C CA . PRO A 1 128 ? 12.336 17.162 1.645 1.00 42.53 128 PRO A CA 1
ATOM 1028 C C . PRO A 1 128 ? 12.954 17.482 3.010 1.00 42.53 128 PRO A C 1
ATOM 1030 O O . PRO A 1 128 ? 13.103 18.651 3.365 1.00 42.53 128 PRO A O 1
ATOM 1033 N N . GLY A 1 129 ? 13.195 16.434 3.797 1.00 40.03 129 GLY A N 1
ATOM 1034 C CA . GLY A 1 129 ? 13.999 16.482 5.015 1.00 40.03 129 GLY A CA 1
ATOM 1035 C C . GLY A 1 129 ? 15.467 16.282 4.693 1.00 40.03 129 GLY A C 1
ATOM 1036 O O . GLY A 1 129 ? 15.751 15.570 3.701 1.00 40.03 129 GLY A O 1
#

Foldseek 3Di:
DFEWEWEWDDDPPQKTKTWIDGPDSVDTDIDIFHNVLCVVLLVCLVPPPPDPDPDPLQVLQASVQCRVCDPVNVVVVVLVPDPPDEYEYAYADDDSRVSHPNQSHHPPPGRQQPDVVHHHYDHHNDDDD

Mean predicted aligned error: 5.61 Å

Solvent-accessible surface area (backbone atoms only — not comparable to full-atom values): 7340 Å² total; per-residue (Å²): 110,59,54,39,37,37,38,48,41,81,51,77,94,59,29,27,38,41,36,38,31,69,87,45,91,89,60,56,56,73,47,80,37,63,42,77,85,46,43,70,57,39,61,39,30,79,69,39,79,91,45,96,64,92,68,59,51,66,61,52,8,29,52,54,33,51,60,73,22,47,95,78,40,54,52,59,49,56,65,64,68,52,73,94,43,29,40,36,38,34,34,25,56,54,74,63,62,54,51,46,70,60,70,39,29,16,82,86,82,50,45,38,57,75,41,87,57,32,34,42,59,38,87,36,84,68,75,90,125

Nearest PDB structures (foldseek):
  6waz-assembly1_B  TM=5.152E-01  e=8.195E-02  Human immunodeficiency virus 1
  7y83-assembly1_D  TM=4.494E-01  e=4.312E-02  Candidatus Scalindua brodae
  8stv-assembly1_B  TM=5.003E-01  e=1.557E-01  Human immunodeficiency virus 1
  6wb1-assembly1_B  TM=4.470E-01  e=1.661E-01  Human immunodeficiency virus 1
  3di6-assembly1_B  TM=3.571E-01  e=1.888E-01  HIV-1 M:B_HXB2R

Secondary structure (DSSP, 8-state):
--EEEEEEEE-STTEEEEEEESS-TTS-EEEEEEGGGGHHHHHHHTTTTTTT----HHHHHHHHHHHHHTTTTHHHHHHHH--SS-EEEEEE--GGGGGS-GGG-B-SSSBGGGSSS-EEEEE------

Radius of gyration: 14.2 Å; Cα contacts (8 Å, |Δi|>4): 214; chains: 1; bounding box: 38×29×38 Å

Sequence (129 aa):
MPVLHLDLKPKQDDWVELRCHRDNPNDYDSRNLPLAQIADLLERAETDYYTRLPVDYVQTGRRLFDWLDGEAGWLRQACQSVRGEGLILALAVTGGLAHLPWEVLHDGQSFLVERQPGIVPVRWAASPG